Protein AF-A0A938RCX3-F1 (afdb_monomer)

Mean predicted aligned error: 4.92 Å

Secondary structure (DSSP, 8-state):
-PPP---HHHHHHHHHHHHHHHHH--S---THHHHHHHHHHHHHHHHHHHHHHHHH-GGGGBSSGGGTT-TTSPBPPHHHHHHHHHHTS-----HHHHHHHHHHHHHHHHHHHS--------

Sequence (122 aa):
MKPIHFDLVNNAQDSLKHAVQLLAWPDTIIPNRYKQAILSVFHCAELLLKERLHLINPALVWENIDKYPFLSARTVAVDKAISRLASIGNINITKKDEEALKECRNLRNAIQHFKFDMDLNP

Radius of gyration: 16.33 Å; Cα contacts (8 Å, |Δi|>4): 111; chains: 1; bounding box: 40×42×38 Å

Nearest PDB structures (foldseek):
  1k0b-assembly1_A  TM=3.588E-01  e=3.544E+00  Saccharomyces cerevisiae
  2lk4-assembly1_A  TM=3.051E-01  e=4.849E+00  Homo sapiens
  8rml-assembly1_A  TM=2.782E-01  e=3.934E+00  Homo sapiens

Foldseek 3Di:
DDDDDDALQNLLVVLQVQLCVLVVDPPDPDVVSNLSSLLSNLSSVQSVLLVLLVVLPNLQQFPDSVCPPPPPGHGDDPVSSVVCCVPVVVDDDDPVNSVVNVVSVVSNCCSPPHDDDDDPDD

Structure (mmCIF, N/CA/C/O backbone):
data_AF-A0A938RCX3-F1
#
_entry.id   AF-A0A938RCX3-F1
#
loop_
_atom_site.group_PDB
_atom_site.id
_atom_site.type_symbol
_atom_site.label_atom_id
_atom_site.label_alt_id
_atom_site.label_comp_id
_atom_site.label_asym_id
_atom_site.label_entity_id
_atom_site.label_seq_id
_atom_site.pdbx_PDB_ins_code
_atom_site.Cartn_x
_atom_site.Cartn_y
_atom_site.Cartn_z
_atom_site.occupancy
_atom_site.B_iso_or_equiv
_atom_site.auth_seq_id
_atom_site.auth_comp_id
_atom_site.auth_asym_id
_atom_site.auth_atom_id
_atom_site.pdbx_PDB_model_num
ATOM 1 N N . MET A 1 1 ? 15.062 -26.909 11.667 1.00 66.56 1 MET A N 1
ATOM 2 C CA . MET A 1 1 ? 15.096 -25.688 10.829 1.00 66.56 1 MET A CA 1
ATOM 3 C C . MET A 1 1 ? 14.458 -24.562 11.634 1.00 66.56 1 MET A C 1
ATOM 5 O O . MET A 1 1 ? 13.445 -24.833 12.267 1.00 66.56 1 MET A O 1
ATOM 9 N N . LYS A 1 2 ? 15.049 -23.360 11.701 1.00 68.06 2 LYS A N 1
ATOM 10 C CA . LYS A 1 2 ? 14.384 -22.225 12.370 1.00 68.06 2 LYS A CA 1
ATOM 11 C C . LYS A 1 2 ? 13.191 -21.771 11.513 1.00 68.06 2 LYS A C 1
ATOM 13 O O . LYS A 1 2 ? 13.340 -21.766 10.290 1.00 68.06 2 LYS A O 1
ATOM 18 N N . PRO A 1 3 ? 12.036 -21.431 12.110 1.00 73.50 3 PRO A N 1
ATOM 19 C CA . PRO A 1 3 ? 10.904 -20.914 11.351 1.00 73.50 3 PRO A CA 1
ATOM 20 C C . PRO A 1 3 ? 11.293 -19.593 10.677 1.00 73.50 3 PRO A C 1
ATOM 22 O O . PRO A 1 3 ? 11.942 -18.748 11.294 1.00 73.50 3 PRO A O 1
ATOM 25 N N . ILE A 1 4 ? 10.913 -19.436 9.409 1.00 82.38 4 ILE A N 1
ATOM 26 C CA . ILE A 1 4 ? 11.045 -18.173 8.677 1.00 82.38 4 ILE A CA 1
ATOM 27 C C . ILE A 1 4 ? 9.779 -17.363 8.966 1.00 82.38 4 ILE A C 1
ATOM 29 O O . ILE A 1 4 ? 8.673 -17.881 8.815 1.00 82.38 4 ILE A O 1
ATOM 33 N N . HIS A 1 5 ? 9.942 -16.123 9.423 1.00 80.69 5 HIS A N 1
ATOM 34 C CA . HIS A 1 5 ? 8.837 -15.222 9.738 1.00 80.69 5 HIS A CA 1
ATOM 35 C C . HIS A 1 5 ? 8.704 -14.166 8.644 1.00 80.69 5 HIS A C 1
ATOM 37 O O . HIS A 1 5 ? 9.700 -13.564 8.251 1.00 80.69 5 HIS A O 1
ATOM 43 N N . PHE A 1 6 ? 7.477 -13.950 8.177 1.00 86.88 6 PHE A N 1
ATOM 44 C CA . PHE A 1 6 ? 7.140 -12.907 7.218 1.00 86.88 6 PHE A CA 1
ATOM 45 C C . PHE A 1 6 ? 6.079 -12.011 7.846 1.00 86.88 6 PHE A C 1
ATOM 47 O O . PHE A 1 6 ? 5.007 -12.490 8.219 1.00 86.88 6 PHE A O 1
ATOM 54 N N . ASP A 1 7 ? 6.374 -10.721 7.935 1.00 93.00 7 ASP A N 1
ATOM 55 C CA . ASP A 1 7 ? 5.449 -9.688 8.391 1.00 93.00 7 ASP A CA 1
ATOM 56 C C . ASP A 1 7 ? 5.341 -8.575 7.339 1.00 93.00 7 ASP A C 1
ATOM 58 O O . ASP A 1 7 ? 6.054 -8.570 6.331 1.00 93.00 7 ASP A O 1
ATOM 62 N N . LEU A 1 8 ? 4.409 -7.642 7.541 1.00 95.12 8 LEU A N 1
ATOM 63 C CA . LEU A 1 8 ? 4.148 -6.579 6.572 1.00 95.12 8 LEU A CA 1
ATOM 64 C C . LEU A 1 8 ? 5.364 -5.662 6.377 1.00 95.12 8 LEU A C 1
ATOM 66 O O . LEU A 1 8 ? 5.601 -5.221 5.252 1.00 95.12 8 LEU A O 1
ATOM 70 N N . VAL A 1 9 ? 6.152 -5.407 7.427 1.00 96.81 9 VAL A N 1
ATOM 71 C CA . VAL A 1 9 ? 7.329 -4.529 7.362 1.00 96.81 9 VAL A CA 1
ATOM 72 C C . VAL A 1 9 ? 8.455 -5.190 6.576 1.00 96.81 9 VAL A C 1
ATOM 74 O O . VAL A 1 9 ? 8.987 -4.580 5.651 1.00 96.81 9 VAL A O 1
ATOM 77 N N . ASN A 1 10 ? 8.793 -6.438 6.893 1.00 96.25 10 ASN A N 1
ATOM 78 C CA . ASN A 1 10 ? 9.808 -7.216 6.190 1.00 96.25 10 ASN A CA 1
ATOM 79 C C . ASN A 1 10 ? 9.432 -7.390 4.710 1.00 96.25 10 ASN A C 1
ATOM 81 O O . ASN A 1 10 ? 10.248 -7.119 3.830 1.00 96.25 10 ASN A O 1
ATOM 85 N N . ASN A 1 11 ? 8.165 -7.700 4.418 1.00 96.94 11 ASN A N 1
ATOM 86 C CA . ASN A 1 11 ? 7.673 -7.803 3.042 1.00 96.94 11 ASN A CA 1
ATOM 87 C C . ASN A 1 11 ? 7.741 -6.456 2.291 1.00 96.94 11 ASN A C 1
ATOM 89 O O . ASN A 1 11 ? 8.078 -6.415 1.103 1.00 96.94 11 ASN A O 1
ATOM 93 N N . ALA A 1 12 ? 7.455 -5.335 2.965 1.00 97.56 12 ALA A N 1
ATOM 94 C CA . ALA A 1 12 ? 7.588 -4.002 2.378 1.00 97.56 12 ALA A CA 1
ATOM 95 C C . ALA A 1 12 ? 9.055 -3.656 2.086 1.00 97.56 12 ALA A C 1
ATOM 97 O O . ALA A 1 12 ? 9.377 -3.169 1.000 1.00 97.56 12 ALA A O 1
ATOM 98 N N . GLN A 1 13 ? 9.958 -3.957 3.023 1.00 97.00 13 GLN A N 1
ATOM 99 C CA . GLN A 1 13 ? 11.396 -3.770 2.846 1.00 97.00 13 GLN A CA 1
ATOM 100 C C . GLN A 1 13 ? 11.931 -4.594 1.676 1.00 97.00 13 GLN A C 1
ATOM 102 O O . GLN A 1 13 ? 12.702 -4.074 0.872 1.00 97.00 13 GLN A O 1
ATOM 107 N N . ASP A 1 14 ? 11.512 -5.850 1.544 1.00 96.81 14 ASP A N 1
ATOM 108 C CA . ASP A 1 14 ? 11.927 -6.705 0.432 1.00 96.81 14 ASP A CA 1
ATOM 109 C C . ASP A 1 14 ? 11.396 -6.193 -0.910 1.00 96.81 14 ASP A C 1
ATOM 111 O O . ASP A 1 14 ? 12.137 -6.155 -1.894 1.00 96.81 14 ASP A O 1
ATOM 115 N N . SER A 1 15 ? 10.166 -5.676 -0.937 1.00 97.62 15 SER A N 1
ATOM 116 C CA . SER A 1 15 ? 9.603 -5.013 -2.119 1.00 97.62 15 SER A CA 1
ATOM 117 C C . SER A 1 15 ? 10.408 -3.772 -2.518 1.00 97.62 15 SER A C 1
ATOM 119 O O . SER A 1 15 ? 10.704 -3.566 -3.696 1.00 97.62 15 SER A O 1
ATOM 121 N N . LEU A 1 16 ? 10.826 -2.958 -1.544 1.00 97.25 16 LEU A N 1
ATOM 122 C CA . LEU A 1 16 ? 11.668 -1.792 -1.805 1.00 97.25 16 LEU A CA 1
ATOM 123 C C . LEU A 1 16 ? 13.060 -2.194 -2.311 1.00 97.25 16 LEU A C 1
ATOM 125 O O . LEU A 1 16 ? 13.537 -1.624 -3.292 1.00 97.25 16 LEU A O 1
ATOM 129 N N . LYS A 1 17 ? 13.699 -3.197 -1.692 1.00 95.81 17 LYS A N 1
ATOM 130 C CA . LYS A 1 17 ? 14.990 -3.737 -2.154 1.00 95.81 17 LYS A CA 1
ATOM 131 C C . LYS A 1 17 ? 14.891 -4.224 -3.595 1.00 95.81 17 LYS A C 1
ATOM 133 O O . LYS A 1 17 ? 15.758 -3.897 -4.400 1.00 95.81 17 LYS A O 1
ATOM 138 N N . HIS A 1 18 ? 13.825 -4.949 -3.927 1.00 95.31 18 HIS A N 1
ATOM 139 C CA . HIS A 1 18 ? 13.590 -5.440 -5.279 1.00 95.31 18 HIS A CA 1
ATOM 140 C C . HIS A 1 18 ? 13.438 -4.289 -6.283 1.00 95.31 18 HIS A C 1
ATOM 142 O O . HIS A 1 18 ? 14.070 -4.310 -7.338 1.00 95.31 18 HIS A O 1
ATOM 148 N N . ALA A 1 19 ? 12.683 -3.240 -5.938 1.00 94.50 19 ALA A N 1
ATOM 149 C CA . ALA A 1 19 ? 12.570 -2.053 -6.784 1.00 94.50 19 ALA A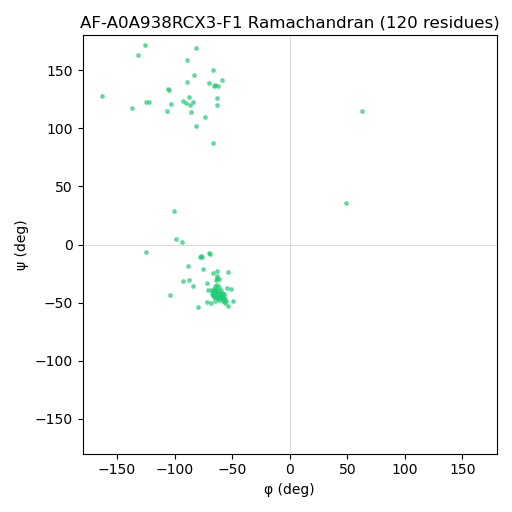 CA 1
ATOM 150 C C . ALA A 1 19 ? 13.932 -1.386 -7.039 1.00 94.50 19 ALA A C 1
ATOM 152 O O . ALA A 1 19 ? 14.256 -1.070 -8.182 1.00 94.50 19 ALA A O 1
ATOM 153 N N . VAL A 1 20 ? 14.750 -1.213 -5.995 1.00 93.50 20 VAL A N 1
ATOM 154 C CA . VAL A 1 20 ? 16.094 -0.625 -6.116 1.00 93.50 20 VAL A CA 1
ATOM 155 C C . VAL A 1 20 ? 17.001 -1.496 -6.984 1.00 93.50 20 VAL A C 1
ATOM 157 O O . VAL A 1 20 ? 17.664 -0.977 -7.874 1.00 93.50 20 VAL A O 1
ATOM 160 N N . GLN A 1 21 ? 17.000 -2.813 -6.781 1.00 91.94 21 GLN A N 1
ATOM 161 C CA . GLN A 1 21 ? 17.784 -3.762 -7.578 1.00 91.94 21 GLN A CA 1
ATOM 162 C C . GLN A 1 21 ? 17.450 -3.688 -9.072 1.00 91.94 21 GLN A C 1
ATOM 164 O O . GLN A 1 21 ? 18.348 -3.682 -9.913 1.00 91.94 21 GLN A O 1
ATOM 169 N N . LEU A 1 22 ? 16.163 -3.578 -9.408 1.00 90.19 22 LEU A N 1
ATOM 170 C CA . LEU A 1 22 ? 15.706 -3.451 -10.792 1.00 90.19 22 LEU A CA 1
ATOM 171 C C . LEU A 1 22 ? 16.180 -2.157 -11.464 1.00 90.19 22 LEU A C 1
ATOM 173 O O . LEU A 1 22 ? 16.372 -2.151 -12.680 1.00 90.19 22 LEU A O 1
ATOM 177 N N . LEU A 1 23 ? 16.356 -1.081 -10.692 1.00 87.31 23 LEU A N 1
ATOM 178 C CA . LEU A 1 23 ? 16.753 0.238 -11.194 1.00 87.31 23 LEU A CA 1
ATOM 179 C C . LEU A 1 23 ? 18.271 0.468 -11.173 1.00 87.31 23 LEU A C 1
ATOM 181 O O . LEU A 1 23 ? 18.782 1.199 -12.015 1.00 87.31 23 LEU A O 1
ATOM 185 N N . ALA A 1 24 ? 18.990 -0.124 -10.217 1.00 84.31 24 ALA A N 1
ATOM 186 C CA . ALA A 1 24 ? 20.398 0.175 -9.958 1.00 84.31 24 ALA A CA 1
ATOM 187 C C . ALA A 1 24 ? 21.388 -0.666 -10.780 1.00 84.31 24 ALA A C 1
ATOM 189 O O . ALA A 1 24 ? 22.553 -0.283 -10.882 1.00 84.31 24 ALA A O 1
ATOM 190 N N . TRP A 1 25 ? 20.974 -1.806 -11.350 1.00 77.44 25 TRP A N 1
ATOM 191 C CA . TRP A 1 25 ? 21.894 -2.659 -12.110 1.00 77.44 25 TRP A CA 1
ATOM 192 C C . TRP A 1 25 ? 22.016 -2.242 -13.590 1.00 77.44 25 TRP A C 1
ATOM 194 O O . TRP A 1 25 ? 21.019 -2.291 -14.317 1.00 77.44 25 TRP A O 1
ATOM 204 N N . PRO A 1 26 ? 23.235 -1.886 -14.052 1.00 62.09 26 PRO A N 1
ATOM 205 C CA . PRO A 1 26 ? 23.479 -1.251 -15.352 1.00 62.09 26 PRO A CA 1
ATOM 206 C C . PRO A 1 26 ? 23.419 -2.206 -16.553 1.00 62.09 26 PRO A C 1
ATOM 208 O O . PRO A 1 26 ? 23.392 -1.753 -17.698 1.00 62.09 26 PRO A O 1
ATOM 211 N N . ASP A 1 27 ? 23.359 -3.519 -16.328 1.00 58.44 27 ASP A N 1
ATOM 212 C CA . ASP A 1 27 ? 23.431 -4.481 -17.423 1.00 58.44 27 ASP A CA 1
ATOM 213 C C . ASP A 1 27 ? 22.060 -4.637 -18.090 1.00 58.44 27 ASP A C 1
ATOM 215 O O . ASP A 1 27 ? 21.151 -5.312 -17.587 1.00 58.44 27 ASP A O 1
ATOM 219 N N . THR A 1 28 ? 21.943 -3.980 -19.249 1.00 54.97 28 THR A N 1
ATOM 220 C CA . THR A 1 28 ? 20.810 -3.908 -20.189 1.00 54.97 28 THR A CA 1
ATOM 221 C C . THR A 1 28 ? 19.524 -3.281 -19.638 1.00 54.97 28 THR A C 1
ATOM 223 O O . THR A 1 28 ? 18.835 -3.840 -18.784 1.00 54.97 28 THR A O 1
ATOM 226 N N . ILE A 1 29 ? 19.148 -2.127 -20.205 1.00 60.81 29 ILE A N 1
ATOM 227 C CA . ILE A 1 29 ? 17.838 -1.490 -20.018 1.00 60.81 29 ILE A CA 1
ATOM 228 C C . ILE A 1 29 ? 16.781 -2.396 -20.659 1.00 60.81 29 ILE A C 1
ATOM 230 O O . ILE A 1 29 ? 16.453 -2.273 -21.834 1.00 60.81 29 ILE A O 1
ATOM 234 N N . ILE A 1 30 ? 16.271 -3.358 -19.895 1.00 68.00 30 ILE A N 1
ATOM 235 C CA . ILE A 1 30 ? 15.110 -4.157 -20.281 1.00 68.00 30 ILE A CA 1
ATOM 236 C C . ILE A 1 30 ? 13.878 -3.349 -19.842 1.00 68.00 30 ILE A C 1
ATOM 238 O O . ILE A 1 30 ? 13.672 -3.220 -18.632 1.00 68.00 30 ILE A O 1
ATOM 242 N N . PRO A 1 31 ? 13.023 -2.838 -20.755 1.00 69.19 31 PRO A N 1
ATOM 243 C CA . PRO A 1 31 ? 11.876 -1.982 -20.405 1.00 69.19 31 PRO A CA 1
ATOM 244 C C . PRO A 1 31 ? 10.923 -2.586 -19.359 1.00 69.19 31 PRO A C 1
ATOM 246 O O . PRO A 1 31 ? 10.240 -1.872 -18.628 1.00 69.19 31 PRO A O 1
ATOM 249 N N . ASN A 1 32 ? 10.905 -3.917 -19.240 1.00 78.31 32 ASN A N 1
ATOM 250 C CA . ASN A 1 32 ? 10.149 -4.634 -18.215 1.00 78.31 32 ASN A CA 1
ATOM 251 C C . ASN A 1 32 ? 10.589 -4.281 -16.775 1.00 78.31 32 ASN A C 1
ATOM 253 O O . ASN A 1 32 ? 9.759 -4.302 -15.870 1.00 78.31 32 ASN A O 1
ATOM 257 N N . ARG A 1 33 ? 11.859 -3.911 -16.539 1.00 85.69 33 ARG A N 1
ATOM 258 C CA . ARG A 1 33 ? 12.377 -3.604 -15.190 1.00 85.69 33 ARG A CA 1
ATOM 259 C C . ARG A 1 33 ? 11.698 -2.391 -14.563 1.00 85.69 33 ARG A C 1
ATOM 261 O O . ARG A 1 33 ? 11.344 -2.461 -13.393 1.00 85.69 33 ARG A O 1
ATOM 268 N N . TYR A 1 34 ? 11.434 -1.332 -15.331 1.00 86.88 34 TYR A N 1
ATOM 269 C CA . TYR A 1 34 ? 10.722 -0.153 -14.820 1.00 86.88 34 TYR A CA 1
ATOM 270 C C . TYR A 1 34 ? 9.312 -0.502 -14.356 1.00 86.88 34 TYR A C 1
ATOM 272 O O . TYR A 1 34 ? 8.913 -0.130 -13.254 1.00 86.88 34 TYR A O 1
ATOM 280 N N . LYS A 1 35 ? 8.583 -1.289 -15.159 1.00 90.31 35 LYS A N 1
ATOM 281 C CA . LYS A 1 35 ? 7.248 -1.773 -14.788 1.00 90.31 35 LYS A CA 1
ATOM 282 C C . LYS A 1 35 ? 7.314 -2.556 -13.474 1.00 90.31 35 LYS A C 1
ATOM 284 O O . LYS A 1 35 ? 6.566 -2.253 -12.551 1.00 90.31 35 LYS A O 1
ATOM 289 N N . GLN A 1 36 ? 8.251 -3.498 -13.349 1.00 92.31 36 GLN A N 1
ATOM 290 C CA . GLN A 1 36 ? 8.424 -4.295 -12.128 1.00 92.31 36 GLN A CA 1
ATOM 291 C C . GLN A 1 36 ? 8.865 -3.461 -10.915 1.00 92.31 36 GLN A C 1
ATOM 293 O O . GLN A 1 36 ? 8.407 -3.714 -9.799 1.00 92.31 36 GLN A O 1
ATOM 298 N N . ALA A 1 37 ? 9.701 -2.442 -11.116 1.00 93.00 37 ALA A N 1
ATOM 299 C CA . ALA A 1 37 ? 10.133 -1.549 -10.050 1.00 93.00 37 ALA A CA 1
ATOM 300 C C . ALA A 1 37 ? 8.948 -0.740 -9.514 1.00 93.00 37 ALA A C 1
ATOM 302 O O . ALA A 1 37 ? 8.734 -0.695 -8.306 1.00 93.00 37 ALA A O 1
ATOM 303 N N . ILE A 1 38 ? 8.114 -0.193 -10.404 1.00 92.69 38 ILE A N 1
ATOM 304 C CA . ILE A 1 38 ? 6.893 0.534 -10.034 1.00 92.69 38 ILE A CA 1
ATOM 305 C C . ILE A 1 38 ? 5.924 -0.366 -9.263 1.00 92.69 38 ILE A C 1
ATOM 307 O O . ILE A 1 38 ? 5.418 0.037 -8.217 1.00 92.69 38 ILE A O 1
ATOM 311 N N . LEU A 1 39 ? 5.686 -1.594 -9.739 1.00 95.38 39 LEU A N 1
ATOM 312 C CA . LEU A 1 39 ? 4.834 -2.556 -9.031 1.00 95.38 39 LEU A CA 1
ATOM 313 C C . LEU A 1 39 ? 5.378 -2.871 -7.631 1.00 95.38 39 LEU A C 1
ATOM 315 O O . LEU A 1 39 ? 4.604 -2.964 -6.680 1.00 95.38 39 LEU A O 1
ATOM 319 N N . SER A 1 40 ? 6.700 -2.983 -7.495 1.00 96.75 40 SER A N 1
ATOM 320 C CA . SER A 1 40 ? 7.362 -3.271 -6.220 1.00 96.75 40 SER A CA 1
ATOM 321 C C . SER A 1 40 ? 7.294 -2.078 -5.253 1.00 96.75 40 SER A C 1
ATOM 323 O O . SER A 1 40 ? 7.013 -2.262 -4.069 1.00 96.75 40 SER A O 1
ATOM 325 N N . VAL A 1 41 ? 7.448 -0.842 -5.746 1.00 96.50 41 VAL A N 1
ATOM 326 C CA . VAL A 1 41 ? 7.241 0.382 -4.948 1.00 96.50 41 VAL A CA 1
ATOM 327 C C . VAL A 1 41 ? 5.788 0.499 -4.492 1.00 96.50 41 VAL A C 1
ATOM 329 O O . VAL A 1 41 ? 5.538 0.756 -3.315 1.00 96.50 41 VAL A O 1
ATOM 332 N N . PHE A 1 42 ? 4.826 0.263 -5.390 1.00 96.88 42 PHE A N 1
ATOM 333 C CA . PHE A 1 42 ? 3.408 0.268 -5.031 1.00 96.88 42 PHE A CA 1
ATOM 334 C C . PHE A 1 42 ? 3.110 -0.769 -3.943 1.00 96.88 42 PHE A C 1
ATOM 336 O O . PHE A 1 42 ? 2.427 -0.461 -2.966 1.00 96.88 42 PHE A O 1
ATOM 343 N N . HIS A 1 43 ? 3.639 -1.988 -4.091 1.00 97.69 43 HIS A N 1
ATOM 344 C CA . HIS A 1 43 ? 3.443 -3.042 -3.104 1.00 97.69 43 HIS A CA 1
ATOM 345 C C . HIS A 1 43 ? 4.021 -2.655 -1.737 1.00 97.69 43 HIS A C 1
ATOM 347 O O . HIS A 1 43 ? 3.326 -2.786 -0.732 1.00 97.69 43 HIS A O 1
ATOM 353 N N . CYS A 1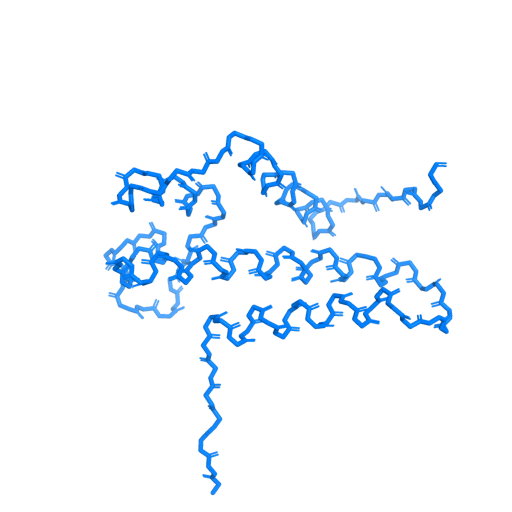 44 ? 5.236 -2.095 -1.704 1.00 98.06 44 CYS A N 1
ATOM 354 C CA . CYS A 1 44 ? 5.837 -1.544 -0.490 1.00 98.06 44 CYS A CA 1
ATOM 355 C C . CYS A 1 44 ? 4.915 -0.517 0.189 1.00 98.06 44 CYS A C 1
ATOM 357 O O . CYS A 1 44 ? 4.575 -0.674 1.362 1.00 98.06 44 CYS A O 1
ATOM 359 N N . ALA A 1 45 ? 4.447 0.492 -0.553 1.00 97.56 45 ALA A N 1
ATOM 360 C CA . ALA A 1 45 ? 3.571 1.529 -0.012 1.00 97.56 45 ALA A CA 1
ATOM 361 C C . ALA A 1 45 ? 2.252 0.954 0.536 1.00 97.56 45 ALA A C 1
ATOM 363 O O . ALA A 1 45 ? 1.821 1.320 1.630 1.00 97.56 45 ALA A O 1
ATOM 364 N N . GLU A 1 46 ? 1.624 0.017 -0.183 1.00 97.69 46 GLU A N 1
ATOM 365 C CA . GLU A 1 46 ? 0.387 -0.628 0.266 1.00 97.69 46 GLU A CA 1
ATOM 366 C C . GLU A 1 46 ? 0.589 -1.426 1.565 1.00 97.69 46 GLU A C 1
ATOM 368 O O . GLU A 1 46 ? -0.243 -1.348 2.473 1.00 97.69 46 GLU A O 1
ATOM 373 N N . LEU A 1 47 ? 1.696 -2.167 1.678 1.00 98.25 47 LEU A N 1
ATOM 374 C CA . LEU A 1 47 ? 2.025 -2.932 2.881 1.00 98.25 47 LEU A CA 1
ATOM 375 C C . LEU A 1 47 ? 2.285 -2.023 4.086 1.00 98.25 47 LEU A C 1
ATOM 377 O O . LEU A 1 47 ? 1.785 -2.315 5.168 1.00 98.25 47 LEU A O 1
ATOM 381 N N . LEU A 1 48 ? 2.985 -0.899 3.905 1.00 97.94 48 LEU A N 1
ATOM 382 C CA . LEU A 1 48 ? 3.237 0.061 4.987 1.00 97.94 48 LEU A CA 1
ATOM 383 C C . LEU A 1 48 ? 1.949 0.727 5.492 1.00 97.94 48 LEU A C 1
ATOM 385 O O . LEU A 1 48 ? 1.773 0.893 6.700 1.00 97.94 48 LEU A O 1
ATOM 389 N N . LEU A 1 49 ? 1.015 1.063 4.596 1.00 98.00 49 LEU A N 1
ATOM 390 C CA . LEU A 1 49 ? -0.302 1.577 4.992 1.00 98.00 49 LEU A CA 1
ATOM 391 C C . LEU A 1 49 ? -1.091 0.530 5.792 1.00 98.00 49 LEU A C 1
ATOM 393 O O . LEU A 1 49 ? -1.698 0.856 6.814 1.00 98.00 49 LEU A O 1
ATOM 397 N N . LYS A 1 50 ? -1.065 -0.734 5.351 1.00 98.31 50 LYS A N 1
ATOM 398 C CA . LYS A 1 5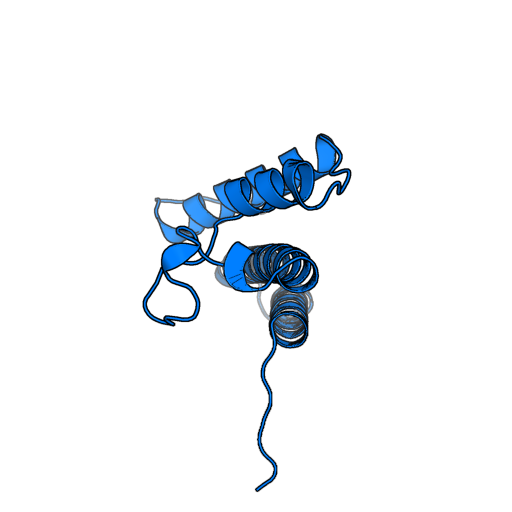0 ? -1.722 -1.851 6.048 1.00 98.31 50 LYS A CA 1
ATOM 399 C C . LYS A 1 50 ? -1.087 -2.132 7.403 1.00 98.31 50 LYS A C 1
ATOM 401 O O . LYS A 1 50 ? -1.821 -2.343 8.361 1.00 98.31 50 LYS A O 1
ATOM 406 N N . GLU A 1 51 ? 0.235 -2.072 7.508 1.00 98.25 51 GLU A N 1
ATOM 407 C CA . GLU A 1 51 ? 0.931 -2.208 8.786 1.00 98.25 51 GLU A CA 1
ATOM 408 C C . GLU A 1 51 ? 0.517 -1.093 9.742 1.00 98.25 51 GLU A C 1
ATOM 410 O O . GLU A 1 51 ? 0.168 -1.346 10.893 1.00 98.25 51 GLU A O 1
ATOM 415 N N . ARG A 1 52 ? 0.445 0.152 9.257 1.00 97.94 52 ARG A N 1
ATOM 416 C CA . ARG A 1 52 ? 0.011 1.263 10.106 1.00 97.94 52 ARG A CA 1
ATOM 417 C C . ARG A 1 52 ? -1.416 1.075 10.627 1.00 97.94 52 ARG A C 1
ATOM 419 O O . ARG A 1 52 ? -1.677 1.415 11.779 1.00 97.94 52 ARG A O 1
ATOM 426 N N . LEU A 1 53 ? -2.317 0.504 9.824 1.00 98.38 53 LEU A N 1
ATOM 427 C CA . LEU A 1 53 ? -3.655 0.105 10.274 1.00 98.38 53 LEU A CA 1
ATOM 428 C C . LEU A 1 53 ? -3.612 -1.044 11.278 1.00 98.38 53 LEU A C 1
ATOM 430 O O . LEU A 1 53 ? -4.324 -0.989 12.276 1.00 98.38 53 LEU A O 1
ATOM 434 N N . HIS A 1 54 ? -2.782 -2.056 11.026 1.00 97.94 54 HIS A N 1
ATOM 435 C CA . HIS A 1 54 ? -2.616 -3.210 11.902 1.00 97.94 54 HIS A CA 1
ATOM 436 C C . HIS A 1 54 ? -2.191 -2.789 13.314 1.00 97.94 54 HIS A C 1
ATOM 438 O O . HIS A 1 54 ? -2.775 -3.258 14.290 1.00 97.94 54 HIS A O 1
ATOM 444 N N . LEU A 1 55 ? -1.262 -1.831 13.411 1.00 97.56 55 LEU A N 1
ATOM 445 C CA . LEU A 1 55 ? -0.809 -1.241 14.675 1.00 97.56 55 LEU A CA 1
ATOM 446 C C . LEU A 1 55 ? -1.913 -0.482 15.432 1.00 97.56 55 LEU A C 1
ATOM 448 O O . LEU A 1 55 ? -1.835 -0.366 16.6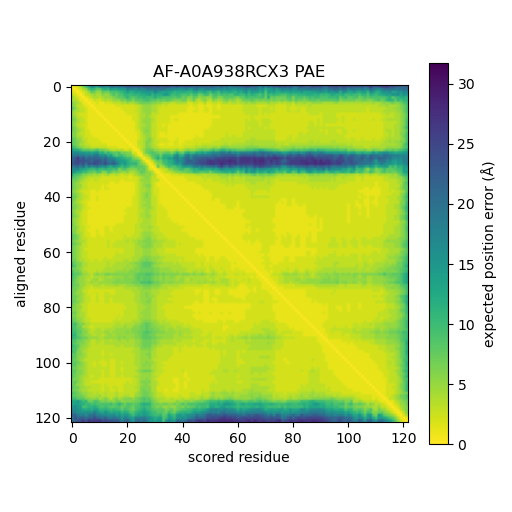51 1.00 97.56 55 LEU A O 1
ATOM 452 N N . ILE A 1 56 ? -2.925 0.050 14.734 1.00 97.75 56 ILE A N 1
ATOM 453 C CA . ILE A 1 56 ? -4.102 0.674 15.364 1.00 97.75 56 ILE A CA 1
ATOM 454 C C . ILE A 1 56 ? -5.076 -0.414 15.827 1.00 97.75 56 ILE A C 1
ATOM 456 O O . ILE A 1 56 ? -5.492 -0.431 16.983 1.00 97.75 56 ILE A O 1
ATOM 460 N N . ASN A 1 57 ? -5.466 -1.308 14.914 1.00 97.62 57 ASN A N 1
ATOM 461 C CA . ASN A 1 57 ? -6.262 -2.497 15.194 1.00 97.62 57 ASN A CA 1
ATOM 462 C C 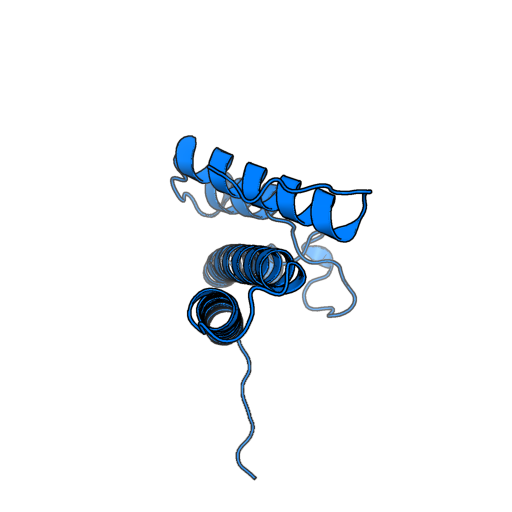. ASN A 1 57 ? -6.147 -3.487 14.012 1.00 97.62 57 ASN A C 1
ATOM 464 O O . ASN A 1 57 ? -6.473 -3.106 12.881 1.00 97.62 57 ASN A O 1
ATOM 468 N N . PRO A 1 58 ? -5.791 -4.767 14.244 1.00 97.06 58 PRO A N 1
ATOM 469 C CA . PRO A 1 58 ? -5.624 -5.761 13.184 1.00 97.06 58 PRO A CA 1
ATOM 470 C C . PRO A 1 58 ? -6.804 -5.878 12.213 1.00 97.06 58 PRO A C 1
ATOM 472 O O . PRO A 1 58 ? -6.591 -5.999 11.007 1.00 97.06 58 PRO A O 1
ATOM 475 N N . ALA A 1 59 ? -8.047 -5.775 12.695 1.00 97.81 59 ALA A N 1
ATOM 476 C CA . ALA A 1 59 ? -9.241 -5.914 11.859 1.00 97.81 59 ALA A CA 1
ATOM 477 C C . ALA A 1 59 ? -9.344 -4.830 10.768 1.00 97.81 59 ALA A C 1
ATOM 479 O O . ALA A 1 59 ? -9.970 -5.046 9.727 1.00 97.81 59 ALA A O 1
ATOM 480 N N . LEU A 1 60 ? -8.682 -3.681 10.949 1.00 98.12 60 LEU A N 1
ATOM 481 C CA . LEU A 1 60 ? -8.684 -2.580 9.984 1.00 98.12 60 LEU A CA 1
ATOM 482 C C . LEU A 1 60 ? -7.920 -2.894 8.690 1.00 98.12 60 LEU A C 1
ATOM 484 O O . LEU A 1 60 ? -8.035 -2.129 7.732 1.00 98.12 60 LEU A O 1
ATOM 488 N N . VAL A 1 61 ? -7.198 -4.013 8.611 1.00 98.12 61 VAL A N 1
ATOM 489 C CA . VAL A 1 61 ? -6.577 -4.474 7.358 1.00 98.12 61 VAL A CA 1
ATOM 490 C C . VAL A 1 61 ? -7.610 -5.086 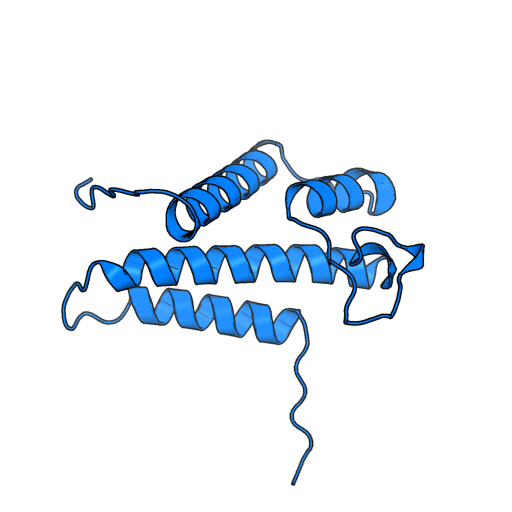6.399 1.00 98.12 61 VAL A C 1
ATOM 492 O O . VAL A 1 61 ? -7.385 -5.100 5.191 1.00 98.12 61 VAL A O 1
ATOM 495 N N . TRP A 1 62 ? -8.775 -5.536 6.876 1.00 98.31 62 TRP A N 1
ATOM 496 C CA . TRP A 1 62 ? -9.795 -6.187 6.044 1.00 98.31 62 TRP A CA 1
ATOM 497 C C . TRP A 1 62 ? -10.783 -5.191 5.431 1.00 98.31 62 TRP A C 1
ATOM 499 O O . TRP A 1 62 ? -11.249 -4.266 6.098 1.00 98.31 62 TRP A O 1
ATOM 509 N N . GLU A 1 63 ? -11.176 -5.397 4.170 1.00 97.75 63 GLU A N 1
ATOM 510 C CA . GLU A 1 63 ? -12.221 -4.593 3.514 1.00 97.75 63 GLU A CA 1
ATOM 511 C C . GLU A 1 63 ? -13.522 -4.611 4.328 1.00 97.75 63 GLU A C 1
ATOM 513 O O . GLU A 1 63 ? -14.084 -3.559 4.640 1.00 97.75 63 GLU A O 1
ATOM 518 N N . ASN A 1 64 ? -13.955 -5.802 4.737 1.00 97.50 64 ASN A N 1
ATOM 519 C CA . ASN A 1 64 ? -15.010 -5.989 5.723 1.00 97.50 64 ASN A CA 1
ATOM 520 C C . ASN A 1 64 ? -14.374 -6.458 7.040 1.00 97.50 64 ASN A C 1
ATOM 522 O O . ASN A 1 64 ? -13.818 -7.553 7.082 1.00 97.50 64 ASN A O 1
ATOM 526 N N . ILE A 1 65 ? -14.467 -5.642 8.094 1.00 96.81 65 ILE A N 1
ATOM 527 C CA . ILE A 1 65 ? -13.851 -5.922 9.402 1.00 96.81 65 ILE A CA 1
ATOM 528 C C . ILE A 1 65 ? -14.420 -7.184 10.065 1.00 96.81 65 ILE A C 1
ATOM 530 O O . ILE A 1 65 ? -13.679 -7.899 10.732 1.00 96.81 65 ILE A O 1
ATOM 534 N N . ASP A 1 66 ? -15.681 -7.531 9.785 1.00 97.56 66 ASP A N 1
ATOM 535 C CA . ASP A 1 66 ? -16.341 -8.736 10.311 1.00 97.56 66 ASP A CA 1
ATOM 536 C C . ASP A 1 66 ? -15.776 -10.026 9.697 1.00 97.56 66 ASP A C 1
ATOM 538 O O . ASP A 1 66 ? -16.143 -11.136 10.077 1.00 97.56 66 ASP A O 1
ATOM 542 N N . LYS A 1 67 ? -14.895 -9.896 8.696 1.00 97.25 67 LYS A N 1
ATOM 543 C CA . LYS A 1 67 ? -14.168 -11.015 8.093 1.00 97.25 67 LYS A CA 1
ATOM 544 C C . LYS A 1 67 ? -12.793 -11.242 8.717 1.00 97.25 67 LYS A C 1
ATOM 546 O O . LYS A 1 67 ? -12.089 -12.142 8.271 1.00 97.25 67 LYS A O 1
ATOM 551 N N . TYR A 1 68 ? -12.405 -10.485 9.737 1.00 94.75 68 TYR A N 1
ATOM 552 C CA . TYR A 1 68 ? -11.220 -10.802 10.526 1.00 94.75 68 TYR A CA 1
ATOM 553 C C . TYR A 1 68 ? -11.404 -12.139 11.284 1.00 94.75 68 TYR A C 1
ATOM 555 O O . TYR A 1 68 ? -12.473 -12.342 11.861 1.00 94.75 68 TYR A O 1
ATOM 563 N N . PRO A 1 69 ? -10.406 -13.048 11.342 1.00 94.69 69 PRO A N 1
ATOM 564 C CA . PRO A 1 69 ? -9.089 -13.023 10.694 1.00 94.69 69 PRO A CA 1
ATOM 565 C C . PRO A 1 69 ? -9.013 -13.906 9.425 1.00 94.69 69 PRO A C 1
ATOM 567 O O . PRO A 1 69 ? -7.954 -14.448 9.109 1.00 94.69 69 PRO A O 1
ATOM 570 N N . PHE A 1 70 ? -10.119 -14.123 8.702 1.00 95.62 70 PHE A N 1
ATOM 571 C CA . PHE A 1 70 ? -10.154 -15.057 7.572 1.00 95.62 70 PHE A CA 1
ATOM 572 C C . PHE A 1 70 ? -9.216 -14.615 6.436 1.00 95.62 70 PHE A C 1
ATOM 574 O O . PHE A 1 70 ? -9.407 -13.559 5.829 1.00 95.62 70 PHE A O 1
ATOM 581 N N . LEU A 1 71 ? -8.234 -15.460 6.101 1.00 91.44 71 LEU A N 1
ATOM 582 C CA . LEU A 1 71 ? -7.223 -15.191 5.066 1.00 91.44 71 LEU A CA 1
ATOM 583 C C . LEU A 1 71 ? -7.793 -15.114 3.642 1.00 91.44 71 LEU A C 1
ATOM 585 O O . LEU A 1 71 ? -7.203 -14.478 2.777 1.00 91.44 71 LEU A O 1
ATOM 589 N N . SER A 1 72 ? -8.938 -15.750 3.385 1.00 94.31 72 SER A N 1
ATOM 590 C CA . SER A 1 72 ? -9.612 -15.693 2.081 1.00 94.31 72 SER A CA 1
ATOM 591 C C . SER A 1 72 ? -10.347 -14.371 1.837 1.00 94.31 72 SER A C 1
ATOM 593 O O . SER A 1 72 ? -10.818 -14.118 0.727 1.00 94.31 72 SER A O 1
ATOM 595 N N . ALA A 1 73 ? -10.487 -13.528 2.863 1.00 96.62 73 ALA A N 1
ATOM 596 C CA . ALA A 1 73 ? -11.178 -12.258 2.747 1.00 96.62 73 ALA A CA 1
ATOM 597 C C . ALA A 1 73 ? -10.264 -11.165 2.178 1.00 96.62 73 ALA A C 1
ATOM 599 O O . ALA A 1 73 ? -9.066 -11.110 2.441 1.00 96.62 73 ALA A O 1
ATOM 600 N N . ARG A 1 74 ? -10.855 -10.254 1.398 1.00 97.12 74 ARG A N 1
ATOM 601 C CA . ARG A 1 74 ? -10.123 -9.141 0.783 1.00 97.12 74 ARG A CA 1
ATOM 602 C C . ARG A 1 74 ? -9.594 -8.174 1.844 1.00 97.12 74 ARG A C 1
ATOM 604 O O . ARG A 1 74 ? -10.332 -7.763 2.741 1.00 97.12 74 ARG A O 1
ATOM 611 N N . THR A 1 75 ? -8.346 -7.752 1.678 1.00 97.81 75 THR A N 1
ATOM 612 C CA . THR A 1 75 ? -7.734 -6.665 2.455 1.00 97.81 75 THR A CA 1
ATOM 613 C C . THR A 1 75 ? -7.970 -5.311 1.801 1.00 97.81 75 THR A C 1
ATOM 615 O O . THR A 1 75 ? -8.182 -5.256 0.589 1.00 97.81 75 THR A O 1
ATOM 618 N N . VAL A 1 76 ? -7.868 -4.233 2.576 1.00 97.75 76 VAL A N 1
ATOM 619 C CA . VAL A 1 76 ? -8.068 -2.868 2.086 1.00 97.75 76 VAL A CA 1
ATOM 620 C C . VAL A 1 76 ? -7.119 -2.488 0.955 1.00 97.75 76 VAL A C 1
ATOM 622 O O . VAL A 1 76 ? -5.936 -2.824 0.987 1.00 97.75 76 VAL A O 1
ATOM 625 N N . ALA A 1 77 ? -7.633 -1.746 -0.023 1.00 96.31 77 ALA A N 1
ATOM 626 C CA . ALA A 1 77 ? -6.806 -1.012 -0.979 1.00 96.31 77 ALA A CA 1
ATOM 627 C C . ALA A 1 77 ? -6.325 0.334 -0.395 1.00 96.31 77 ALA A C 1
ATOM 629 O O . ALA A 1 77 ? -6.827 0.795 0.633 1.00 96.31 77 ALA A O 1
ATOM 630 N N . VAL A 1 78 ? -5.389 0.991 -1.091 1.00 96.19 78 VAL A N 1
ATOM 631 C CA . VAL A 1 78 ? -4.770 2.272 -0.693 1.00 96.19 78 VAL A CA 1
ATOM 632 C C . VAL A 1 78 ? -5.791 3.342 -0.292 1.00 96.19 78 VAL A C 1
ATOM 634 O O . VAL A 1 78 ? -5.661 3.907 0.789 1.00 96.19 78 VAL A O 1
ATOM 637 N N . ASP A 1 79 ? -6.837 3.586 -1.090 1.00 95.75 79 ASP A N 1
ATOM 638 C CA . ASP A 1 79 ? -7.803 4.666 -0.814 1.00 95.75 79 ASP A CA 1
ATOM 639 C C . ASP A 1 79 ? -8.517 4.471 0.533 1.00 95.75 79 ASP A C 1
ATOM 641 O O . ASP A 1 79 ? -8.638 5.388 1.347 1.00 95.75 79 ASP A O 1
ATOM 645 N N . LYS A 1 80 ? -8.951 3.236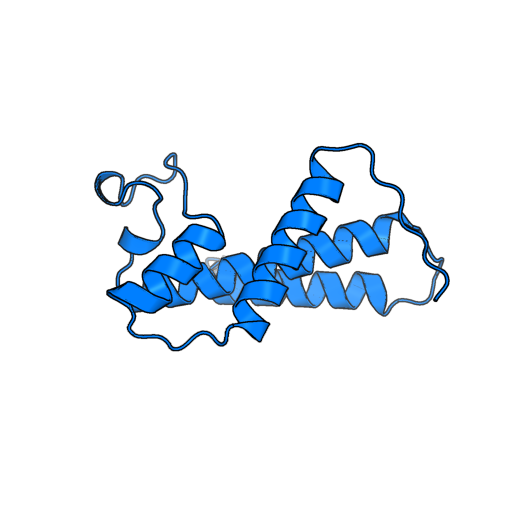 0.804 1.00 97.75 80 LYS A N 1
ATOM 646 C CA . LYS A 1 80 ? -9.613 2.885 2.061 1.00 97.75 80 LYS A CA 1
ATOM 647 C C . LYS A 1 80 ? -8.634 2.856 3.225 1.00 97.75 80 LYS A C 1
ATOM 649 O O . LYS A 1 80 ? -9.017 3.199 4.343 1.00 97.75 80 LYS A O 1
ATOM 654 N N . ALA A 1 81 ? -7.386 2.470 2.972 1.00 98.06 81 ALA A N 1
ATOM 655 C CA . ALA A 1 81 ? -6.352 2.505 3.986 1.00 98.06 81 ALA A CA 1
ATOM 656 C C . ALA A 1 81 ? -6.051 3.942 4.433 1.00 98.06 81 ALA A C 1
ATOM 658 O O . ALA A 1 81 ? -6.104 4.219 5.627 1.00 98.06 81 ALA A O 1
ATOM 659 N N . ILE A 1 82 ? -5.849 4.862 3.484 1.00 97.62 82 ILE A N 1
ATOM 660 C CA . ILE A 1 82 ? -5.675 6.301 3.738 1.00 97.62 82 ILE A CA 1
ATOM 661 C C . ILE A 1 82 ? -6.875 6.853 4.509 1.00 97.62 82 ILE A C 1
ATOM 663 O O . ILE A 1 82 ? -6.699 7.460 5.563 1.00 97.62 82 ILE A O 1
ATOM 667 N N . SER A 1 83 ? -8.096 6.581 4.033 1.00 97.31 83 SER A N 1
ATOM 668 C CA . SER A 1 83 ? -9.323 7.044 4.690 1.00 97.31 83 SER A CA 1
ATOM 669 C C . SER A 1 83 ? -9.404 6.578 6.147 1.00 97.31 83 SER A C 1
ATOM 671 O O . SER A 1 83 ? -9.640 7.398 7.029 1.00 97.31 83 SER A O 1
ATOM 673 N N . ARG A 1 84 ? -9.137 5.293 6.424 1.00 98.12 84 ARG A N 1
ATOM 674 C CA . ARG A 1 84 ? -9.136 4.747 7.792 1.00 98.12 84 ARG A CA 1
ATOM 675 C C . ARG A 1 84 ? -8.016 5.321 8.657 1.00 98.12 84 ARG A C 1
ATOM 677 O O . ARG A 1 84 ? -8.250 5.598 9.830 1.00 98.12 84 ARG A O 1
ATOM 684 N N . LEU A 1 85 ? -6.816 5.503 8.110 1.00 98.06 85 LEU A N 1
ATOM 685 C CA . LEU A 1 85 ? -5.700 6.111 8.838 1.00 98.06 85 LEU A CA 1
ATOM 686 C C . LEU A 1 85 ? -6.020 7.550 9.249 1.00 98.06 85 LEU A C 1
ATOM 688 O O . LEU A 1 85 ? -5.758 7.917 10.392 1.00 98.06 85 LEU A O 1
ATOM 692 N N . ALA A 1 86 ? -6.641 8.325 8.360 1.00 97.25 86 ALA A N 1
ATOM 693 C CA . ALA A 1 86 ? -7.072 9.684 8.656 1.00 97.25 86 ALA A CA 1
ATOM 694 C C . ALA A 1 86 ? -8.221 9.713 9.677 1.00 97.25 86 ALA A C 1
ATOM 696 O O . ALA A 1 86 ? -8.133 10.410 10.683 1.00 97.25 86 ALA A O 1
ATOM 697 N N . SER A 1 87 ? -9.287 8.935 9.456 1.00 97.19 87 SER A N 1
ATOM 698 C CA . SER A 1 87 ? -10.520 9.052 10.247 1.00 97.19 87 SER A CA 1
ATOM 699 C C . SER A 1 87 ? -10.504 8.283 11.571 1.00 97.19 87 SER A C 1
ATOM 701 O O . SER A 1 87 ? -11.114 8.726 12.536 1.00 97.19 87 SER A O 1
ATOM 703 N N . ILE A 1 88 ? -9.861 7.111 11.616 1.00 97.38 88 ILE A N 1
ATOM 704 C CA . ILE A 1 88 ? -9.812 6.231 12.800 1.00 97.38 88 ILE A CA 1
ATOM 705 C C . ILE A 1 88 ? -8.449 6.347 13.480 1.00 97.38 88 ILE A C 1
ATOM 707 O O . ILE A 1 88 ? -8.366 6.426 14.701 1.00 97.38 88 ILE A O 1
ATOM 711 N N . GLY A 1 89 ? -7.376 6.355 12.687 1.00 95.19 89 GLY A N 1
ATOM 712 C CA . GLY A 1 89 ? -6.007 6.437 13.193 1.00 95.19 89 GLY A CA 1
ATOM 713 C C . GLY A 1 89 ? -5.568 7.832 13.628 1.00 95.19 89 GLY A C 1
ATOM 714 O O . GLY A 1 89 ? -4.496 7.95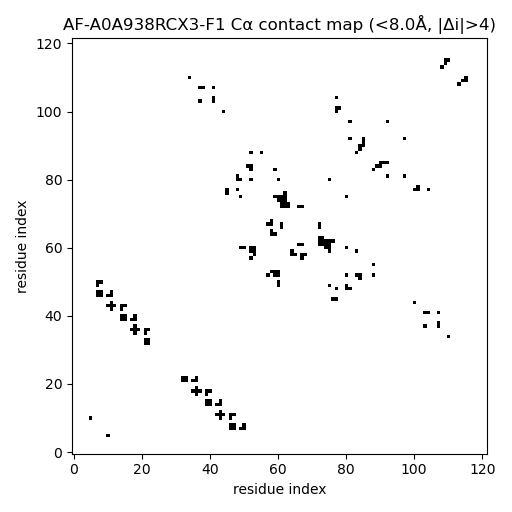3 14.218 1.00 95.19 89 GLY A O 1
ATOM 715 N N . ASN A 1 90 ? -6.359 8.867 13.315 1.00 95.62 90 ASN A N 1
ATOM 716 C CA . ASN A 1 90 ? -6.011 10.274 13.516 1.00 95.62 90 ASN A CA 1
ATOM 717 C C . ASN A 1 90 ? -4.610 10.620 12.964 1.00 95.62 90 ASN A C 1
ATOM 719 O O . ASN A 1 90 ? -3.851 11.390 13.555 1.00 95.62 90 ASN A O 1
ATOM 723 N N . ILE A 1 91 ? -4.234 9.991 11.846 1.00 96.00 91 ILE A N 1
ATOM 724 C CA . ILE A 1 91 ? -2.964 10.228 11.163 1.00 96.00 91 ILE A CA 1
ATOM 725 C C . ILE A 1 91 ? -3.171 11.336 10.142 1.00 96.00 91 ILE A C 1
ATOM 727 O O . ILE A 1 91 ? -3.974 11.203 9.221 1.00 96.00 91 ILE A O 1
ATOM 731 N N . ASN A 1 92 ? -2.404 12.413 10.278 1.00 95.12 92 ASN A N 1
ATOM 732 C CA . ASN A 1 92 ? -2.383 13.462 9.273 1.00 95.12 92 ASN A CA 1
ATOM 733 C C . ASN A 1 92 ? -1.619 12.976 8.033 1.00 95.12 92 ASN A C 1
ATOM 735 O O . ASN A 1 92 ? -0.400 12.815 8.079 1.00 95.12 92 ASN A O 1
ATOM 739 N N . ILE A 1 93 ? -2.338 12.746 6.938 1.00 93.88 93 ILE A N 1
ATOM 740 C CA . ILE A 1 93 ? -1.766 12.470 5.619 1.00 93.88 93 ILE A CA 1
ATOM 741 C C . ILE A 1 93 ? -1.911 13.756 4.819 1.00 93.88 93 ILE A C 1
ATOM 743 O O . ILE A 1 93 ? -3.018 14.270 4.659 1.00 93.88 93 ILE A O 1
ATOM 747 N N . THR A 1 94 ? -0.793 14.312 4.354 1.00 96.25 94 THR A N 1
ATOM 748 C CA . THR A 1 94 ? -0.860 15.553 3.585 1.00 96.25 94 THR A CA 1
ATOM 749 C C . THR A 1 94 ? -1.563 15.297 2.256 1.00 96.25 94 THR A C 1
ATOM 751 O O . THR A 1 94 ? -1.459 14.213 1.682 1.00 96.25 94 THR A O 1
ATOM 754 N N . LYS A 1 95 ? -2.240 16.317 1.720 1.00 94.75 95 LYS A N 1
ATOM 755 C CA . LYS A 1 95 ? -2.888 16.217 0.405 1.00 94.75 95 LYS A CA 1
ATOM 756 C C . LYS A 1 95 ? -1.903 15.786 -0.692 1.00 94.75 95 LYS A C 1
ATOM 758 O O . LYS A 1 95 ? -2.257 14.978 -1.540 1.00 94.75 95 LYS A O 1
ATOM 763 N N . LYS A 1 96 ? -0.657 16.267 -0.620 1.00 96.62 96 LYS A N 1
ATOM 764 C CA . LYS A 1 96 ? 0.425 15.892 -1.538 1.00 96.62 96 LYS A CA 1
ATOM 765 C C . LYS A 1 96 ? 0.756 14.397 -1.454 1.00 96.62 96 LYS A C 1
ATOM 767 O O . LYS A 1 96 ? 0.897 13.750 -2.487 1.00 96.62 96 LYS A O 1
ATOM 772 N N . ASP A 1 97 ? 0.875 13.849 -0.246 1.00 95.06 97 ASP A N 1
ATOM 773 C CA . ASP A 1 97 ? 1.170 12.421 -0.061 1.00 95.06 97 ASP A CA 1
ATOM 774 C C . ASP A 1 97 ? -0.012 11.550 -0.504 1.00 95.06 97 ASP A C 1
ATOM 776 O O . ASP A 1 97 ? 0.176 10.512 -1.138 1.00 95.06 97 ASP A O 1
ATOM 780 N N . GLU A 1 98 ? -1.241 11.987 -0.217 1.00 95.44 98 GLU A N 1
ATOM 781 C CA . GLU A 1 98 ? -2.457 11.319 -0.680 1.00 95.44 98 GLU A CA 1
ATOM 782 C C . GLU A 1 98 ? -2.539 11.280 -2.214 1.00 95.44 98 GLU A C 1
ATOM 784 O O . GLU A 1 98 ? -2.841 10.232 -2.790 1.00 95.44 98 GLU A O 1
ATOM 789 N N . GLU A 1 99 ? -2.245 12.397 -2.883 1.00 95.94 99 GLU A N 1
ATOM 790 C CA . GLU A 1 99 ? -2.188 12.486 -4.345 1.00 95.94 99 GLU A CA 1
ATOM 791 C C . GLU A 1 99 ? -1.112 11.555 -4.916 1.00 95.94 99 GLU A C 1
ATOM 793 O O . GLU A 1 99 ? -1.421 10.740 -5.786 1.00 95.94 99 GLU A O 1
ATOM 798 N N . ALA A 1 100 ? 0.103 11.565 -4.358 1.00 95.00 100 ALA A N 1
ATOM 799 C CA . ALA A 1 100 ? 1.185 10.680 -4.791 1.00 95.00 100 ALA A CA 1
ATOM 800 C C . ALA A 1 100 ? 0.822 9.187 -4.650 1.00 95.00 100 ALA A C 1
ATOM 802 O O . ALA A 1 100 ? 1.078 8.380 -5.549 1.00 95.00 100 ALA A O 1
ATOM 803 N N . LEU A 1 101 ? 0.174 8.799 -3.545 1.00 95.25 101 LEU A N 1
ATOM 804 C CA . LEU A 1 101 ? -0.295 7.426 -3.329 1.00 95.25 101 LEU A CA 1
ATOM 805 C C . LEU A 1 101 ? -1.388 7.026 -4.335 1.00 95.25 101 LEU A C 1
ATOM 807 O O . LEU A 1 101 ? -1.385 5.899 -4.846 1.00 95.25 101 LEU A O 1
ATOM 811 N N . LYS A 1 102 ? -2.307 7.944 -4.654 1.00 93.88 102 LYS A N 1
ATOM 812 C CA . LYS A 1 102 ? -3.362 7.732 -5.657 1.00 93.88 102 LYS A CA 1
ATOM 813 C C . LYS A 1 102 ? -2.802 7.614 -7.070 1.00 93.88 102 LYS A C 1
ATOM 815 O O . LYS A 1 102 ? -3.230 6.731 -7.815 1.00 93.88 102 LYS A O 1
ATOM 820 N N . GLU A 1 103 ? -1.839 8.451 -7.435 1.00 93.69 103 GLU A N 1
ATOM 821 C CA . GLU A 1 103 ? -1.134 8.367 -8.715 1.00 93.69 103 GLU A CA 1
ATOM 822 C C . GLU A 1 103 ? -0.384 7.042 -8.846 1.00 93.69 103 GLU A C 1
ATOM 824 O O . GLU A 1 103 ? -0.535 6.348 -9.852 1.00 93.69 103 GLU A O 1
ATOM 829 N N . CYS A 1 104 ? 0.329 6.621 -7.797 1.00 92.94 104 CYS A N 1
ATOM 830 C CA . CYS A 1 104 ? 1.009 5.329 -7.763 1.00 92.94 104 CYS A CA 1
ATOM 831 C C . CYS A 1 104 ? 0.024 4.159 -7.954 1.00 92.94 104 CYS A C 1
ATOM 833 O O . CYS A 1 104 ? 0.276 3.251 -8.751 1.00 92.94 104 CYS A O 1
ATOM 835 N N . ARG A 1 105 ? -1.147 4.204 -7.299 1.00 94.25 105 ARG A N 1
ATOM 836 C CA . ARG A 1 105 ? -2.236 3.229 -7.503 1.00 94.25 105 ARG A CA 1
ATOM 837 C C . ARG A 1 105 ? -2.734 3.217 -8.948 1.00 94.25 105 ARG A C 1
ATOM 839 O O . ARG A 1 105 ? -2.923 2.142 -9.515 1.00 94.25 105 ARG A O 1
ATOM 846 N N . ASN A 1 106 ? -2.955 4.388 -9.541 1.00 92.94 106 ASN A N 1
ATOM 847 C CA . ASN A 1 106 ? -3.425 4.508 -10.920 1.00 92.94 106 ASN A CA 1
ATOM 848 C C . ASN A 1 106 ? -2.397 3.956 -11.912 1.00 92.94 106 ASN A C 1
ATOM 850 O O . ASN A 1 106 ? -2.760 3.175 -12.789 1.00 92.94 106 ASN A O 1
ATOM 854 N N . LEU A 1 107 ? -1.119 4.291 -11.731 1.00 92.88 107 LEU A N 1
ATOM 855 C CA . LEU A 1 107 ? -0.025 3.779 -12.548 1.00 92.88 107 LEU A CA 1
ATOM 856 C C . LEU A 1 107 ? 0.094 2.254 -12.435 1.00 92.88 107 LEU A C 1
ATOM 858 O O . LEU A 1 107 ? 0.208 1.563 -13.446 1.00 92.88 107 LEU A O 1
ATOM 862 N N . ARG A 1 108 ? -0.023 1.706 -11.219 1.00 94.50 108 ARG A N 1
ATOM 863 C CA . ARG A 1 108 ? -0.068 0.257 -10.993 1.00 94.50 108 ARG A CA 1
ATOM 864 C C . ARG A 1 108 ? -1.226 -0.400 -11.742 1.00 94.50 108 ARG A C 1
ATOM 866 O O . ARG A 1 108 ? -1.024 -1.418 -12.400 1.00 94.50 108 ARG A O 1
ATOM 873 N N . ASN A 1 109 ? -2.425 0.178 -11.669 1.00 94.06 109 ASN A N 1
ATOM 874 C CA . ASN A 1 109 ? -3.593 -0.335 -12.387 1.00 94.06 109 ASN A CA 1
ATOM 875 C C . ASN A 1 109 ? -3.392 -0.282 -13.907 1.00 94.06 109 ASN A C 1
ATOM 877 O O . ASN A 1 109 ? -3.719 -1.251 -14.588 1.00 94.06 109 ASN A O 1
ATOM 881 N N . ALA A 1 110 ? -2.827 0.812 -14.427 1.00 93.38 110 ALA A N 1
ATOM 882 C CA . ALA A 1 110 ? -2.501 0.963 -15.842 1.00 93.38 110 ALA A CA 1
ATOM 883 C C . ALA A 1 110 ? -1.543 -0.141 -16.315 1.00 93.38 110 ALA A C 1
ATOM 885 O O . ALA A 1 110 ? -1.830 -0.817 -17.298 1.00 93.38 110 ALA A O 1
ATOM 886 N N . ILE A 1 111 ? -0.468 -0.391 -15.558 1.00 92.12 111 ILE A N 1
ATOM 887 C CA . ILE A 1 111 ? 0.516 -1.444 -15.850 1.00 92.12 111 ILE A CA 1
ATOM 888 C C . ILE A 1 111 ? -0.111 -2.848 -15.828 1.00 92.12 111 ILE A C 1
ATOM 890 O O . ILE A 1 111 ? 0.255 -3.682 -16.653 1.00 92.12 111 ILE A O 1
ATOM 894 N N . GLN A 1 112 ? -1.014 -3.138 -14.882 1.00 92.12 112 GLN A N 1
ATOM 895 C CA . GLN A 1 112 ? -1.547 -4.493 -14.676 1.00 92.12 112 GLN A CA 1
ATOM 896 C C . GLN A 1 112 ? -2.772 -4.841 -15.527 1.00 92.12 112 GLN A C 1
ATOM 898 O O . GLN A 1 112 ? -2.987 -6.018 -15.817 1.00 92.12 112 GLN A O 1
ATOM 903 N N . HIS A 1 113 ? -3.613 -3.862 -15.861 1.00 92.75 113 HIS A N 1
ATOM 904 C CA . HIS A 1 113 ? -4.970 -4.128 -16.353 1.00 92.75 113 HIS A CA 1
ATOM 905 C C . HIS A 1 113 ? -5.292 -3.481 -17.701 1.00 92.75 113 HIS A C 1
ATOM 907 O O . HIS A 1 113 ? -6.351 -3.763 -18.260 1.00 92.7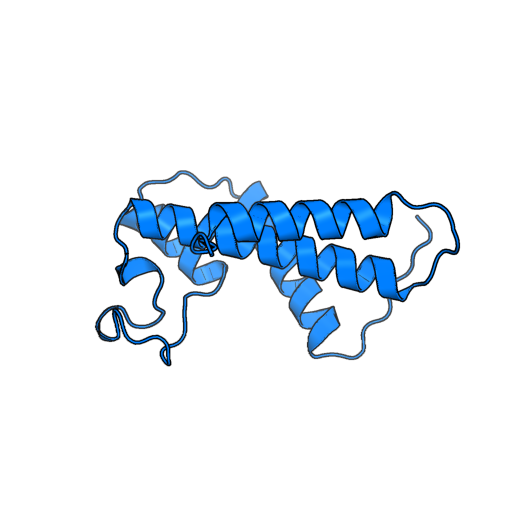5 113 HIS A O 1
ATOM 913 N N . PHE A 1 114 ? -4.407 -2.643 -18.243 1.00 90.75 114 PHE A N 1
ATOM 914 C CA . PHE A 1 114 ? -4.652 -1.917 -19.487 1.00 90.75 114 PHE A CA 1
ATOM 915 C C . PHE A 1 114 ? -3.471 -2.034 -20.453 1.00 90.75 114 PHE A C 1
ATOM 917 O O . PHE A 1 114 ? -2.354 -2.385 -20.071 1.00 90.75 114 PHE A O 1
ATOM 924 N N . LYS A 1 115 ? -3.712 -1.711 -21.732 1.00 84.56 115 LYS A N 1
ATOM 925 C CA . LYS A 1 115 ? -2.610 -1.408 -22.649 1.00 84.56 115 LYS A CA 1
ATOM 926 C C . LYS A 1 115 ? -1.908 -0.157 -22.121 1.00 84.56 115 LYS A C 1
ATOM 928 O O . LYS A 1 115 ? -2.560 0.855 -21.876 1.00 84.56 115 LYS A O 1
ATOM 933 N N . PHE A 1 116 ? -0.599 -0.253 -21.935 1.00 78.31 116 PHE A N 1
ATOM 934 C CA . PHE A 1 116 ? 0.195 0.773 -21.277 1.00 78.31 116 PHE A CA 1
ATOM 935 C C . PHE A 1 116 ? 1.500 1.009 -22.035 1.00 78.31 116 PHE A C 1
ATOM 937 O O . PHE A 1 116 ? 2.344 0.108 -22.126 1.00 78.31 116 PHE A O 1
ATOM 944 N N . ASP A 1 117 ? 1.646 2.236 -22.525 1.00 80.56 117 ASP A N 1
ATOM 945 C CA . ASP A 1 117 ? 2.837 2.759 -23.181 1.00 80.56 117 ASP A CA 1
ATOM 946 C C . ASP A 1 117 ? 3.536 3.725 -22.206 1.00 80.56 117 ASP A C 1
ATOM 948 O O . ASP A 1 117 ? 2.884 4.542 -21.556 1.00 80.56 117 ASP A O 1
ATOM 952 N N . MET A 1 118 ? 4.854 3.595 -22.057 1.00 72.31 118 MET A N 1
ATOM 953 C CA . MET A 1 118 ? 5.676 4.458 -21.205 1.00 72.31 118 MET A CA 1
ATOM 954 C C . MET A 1 118 ? 6.782 5.036 -22.067 1.00 72.31 118 MET A C 1
ATOM 956 O O . MET A 1 118 ? 7.553 4.272 -22.650 1.00 72.31 118 MET A O 1
ATOM 960 N N . ASP A 1 119 ? 6.853 6.361 -22.125 1.00 68.94 119 ASP A N 1
ATOM 961 C CA . ASP A 1 119 ? 8.011 7.036 -22.688 1.00 68.94 119 ASP A CA 1
ATOM 962 C C . ASP A 1 119 ? 9.075 7.156 -21.593 1.00 68.94 119 ASP A C 1
ATOM 964 O O . ASP A 1 119 ? 8.798 7.633 -20.492 1.00 68.94 119 ASP A O 1
ATOM 968 N N . LEU A 1 120 ? 10.263 6.617 -21.861 1.00 60.81 120 LEU A N 1
ATOM 969 C CA . LEU A 1 120 ? 11.389 6.612 -20.923 1.00 60.81 120 LEU A CA 1
ATOM 970 C C . LEU A 1 120 ? 12.391 7.735 -21.222 1.00 60.81 120 LEU A C 1
ATOM 972 O O . LEU A 1 120 ? 13.429 7.803 -20.565 1.00 60.81 120 LEU A O 1
ATOM 976 N N . ASN A 1 121 ? 12.086 8.612 -22.183 1.00 45.28 121 ASN A N 1
ATOM 977 C CA . ASN A 1 121 ? 12.859 9.823 -22.420 1.00 45.28 121 ASN A CA 1
ATOM 978 C C . ASN A 1 121 ? 12.262 11.002 -21.625 1.00 45.28 121 ASN A C 1
ATOM 980 O O . ASN A 1 121 ? 11.068 11.266 -21.773 1.00 45.28 121 ASN A O 1
ATOM 984 N N . PRO A 1 122 ? 13.056 11.676 -20.767 1.00 45.19 122 PRO A N 1
ATOM 985 C CA . PRO A 1 122 ? 12.635 12.897 -20.080 1.00 45.19 122 PRO A CA 1
ATOM 986 C C . PRO A 1 122 ? 12.422 14.077 -21.036 1.00 45.19 122 PRO A C 1
ATOM 988 O O . PRO A 1 122 ? 13.070 14.106 -22.110 1.00 45.19 122 PRO A O 1
#

Solvent-accessible surface area (backbone atoms only — not comparable to full-atom values): 7088 Å² total; per-residue (Å²): 131,82,86,85,84,85,50,50,64,61,53,18,52,51,23,42,52,52,20,47,54,50,70,69,56,84,81,67,94,52,77,65,34,59,56,53,20,52,48,22,45,45,49,18,54,49,28,51,48,38,42,58,32,34,76,75,40,61,42,64,31,32,64,53,49,90,45,58,87,49,84,89,50,60,59,52,53,64,72,58,39,52,51,43,34,40,74,74,61,68,42,90,71,51,71,68,58,52,49,53,53,50,50,46,51,49,52,44,47,37,69,76,75,46,95,70,88,80,83,87,71,132

pLDDT: mean 90.73, std 11.49, range [45.19, 98.38]